Protein AF-A0A967D2W2-F1 (afdb_monomer)

pLDDT: mean 89.65, std 13.95, range [39.09, 98.44]

Structure (mmCIF, N/CA/C/O backbone):
data_AF-A0A967D2W2-F1
#
_entry.id   AF-A0A967D2W2-F1
#
loop_
_atom_site.group_PDB
_atom_site.id
_atom_site.type_symbol
_atom_site.label_atom_id
_atom_site.label_alt_id
_atom_site.label_comp_id
_atom_site.label_asym_id
_atom_site.label_entity_id
_atom_site.label_seq_id
_atom_site.pdbx_PDB_ins_code
_atom_site.Cartn_x
_atom_site.Cartn_y
_atom_site.Cartn_z
_atom_site.occupancy
_atom_site.B_iso_or_equiv
_atom_site.auth_seq_id
_atom_site.auth_comp_id
_atom_site.auth_asym_id
_atom_site.auth_atom_id
_atom_site.pdbx_PDB_model_num
ATOM 1 N N . CYS A 1 1 ? -8.947 4.210 -1.014 1.00 85.81 1 CYS A N 1
ATOM 2 C CA . CYS A 1 1 ? -10.313 3.770 -0.640 1.00 85.81 1 CYS A CA 1
ATOM 3 C C . CYS A 1 1 ? -11.162 4.981 -0.256 1.00 85.81 1 CYS A C 1
ATOM 5 O O . CYS A 1 1 ? -10.631 6.078 -0.098 1.00 85.81 1 CYS A O 1
ATOM 7 N N . THR A 1 2 ? -12.473 4.803 -0.098 1.00 88.56 2 THR A N 1
ATOM 8 C CA . THR A 1 2 ? -13.346 5.767 0.582 1.00 88.56 2 THR A CA 1
ATOM 9 C C . THR A 1 2 ? -13.822 5.139 1.885 1.00 88.56 2 THR A C 1
ATOM 11 O O . THR A 1 2 ? -14.726 4.311 1.876 1.00 88.56 2 THR A O 1
ATOM 14 N N . VAL A 1 3 ? -13.216 5.539 3.007 1.00 87.00 3 VAL A N 1
ATOM 15 C CA . VAL A 1 3 ? -13.459 4.934 4.332 1.00 87.00 3 VAL A CA 1
ATOM 16 C C . VAL A 1 3 ? -14.949 4.909 4.694 1.00 87.00 3 VAL A C 1
ATOM 18 O O . VAL A 1 3 ? -15.451 3.889 5.147 1.00 87.00 3 VAL A O 1
ATOM 21 N N . GLY A 1 4 ? -15.676 6.006 4.446 1.00 84.06 4 GLY A N 1
ATOM 22 C CA . GLY A 1 4 ? -17.088 6.127 4.826 1.00 84.06 4 GLY A CA 1
ATOM 23 C C . GLY A 1 4 ? -18.063 5.252 4.028 1.00 84.06 4 GLY A C 1
ATOM 24 O O . GLY A 1 4 ? -19.104 4.891 4.566 1.00 84.06 4 GLY A O 1
ATOM 25 N N . SER A 1 5 ? -17.748 4.908 2.772 1.00 89.44 5 SER A N 1
ATOM 26 C CA . SER A 1 5 ? -18.588 4.028 1.939 1.00 89.44 5 SER A CA 1
ATOM 27 C C . SER A 1 5 ? -18.069 2.592 1.856 1.00 89.44 5 SER A C 1
ATOM 29 O O . SER A 1 5 ? -18.798 1.712 1.414 1.00 89.44 5 SER A O 1
ATOM 31 N N . GLY A 1 6 ? -16.826 2.339 2.274 1.00 88.62 6 GLY A N 1
ATOM 32 C CA . GLY A 1 6 ? -16.178 1.036 2.125 1.00 88.62 6 GLY A CA 1
ATOM 33 C C . GLY A 1 6 ? -15.665 0.751 0.710 1.00 88.62 6 GLY A C 1
ATOM 34 O O . GLY A 1 6 ? -15.177 -0.347 0.453 1.00 88.62 6 GLY A O 1
ATOM 35 N N . ASP A 1 7 ? -15.734 1.719 -0.209 1.00 92.75 7 ASP A N 1
ATOM 36 C CA . ASP A 1 7 ? -15.287 1.514 -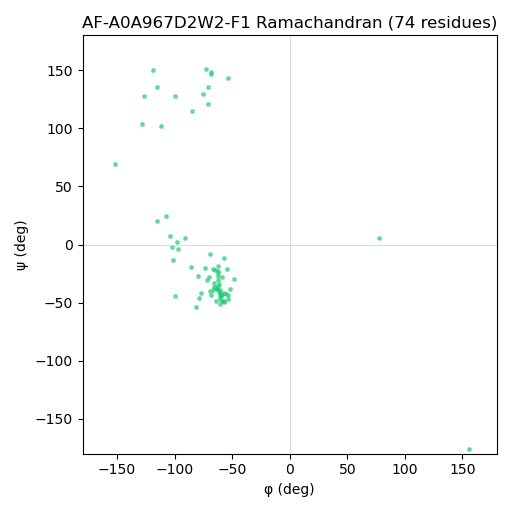1.587 1.00 92.75 7 ASP A CA 1
ATOM 37 C C . ASP A 1 7 ? -13.760 1.412 -1.664 1.00 92.75 7 ASP A C 1
ATOM 39 O O . ASP A 1 7 ? -13.026 2.362 -1.356 1.00 92.75 7 ASP A O 1
ATOM 43 N N . ILE A 1 8 ? -13.270 0.284 -2.168 1.00 92.38 8 ILE A N 1
ATOM 44 C CA . ILE A 1 8 ? -11.857 0.079 -2.489 1.00 92.38 8 ILE A CA 1
ATOM 45 C C . ILE A 1 8 ? -11.674 0.267 -3.994 1.00 92.38 8 ILE A C 1
ATOM 47 O O . ILE A 1 8 ? -12.385 -0.327 -4.800 1.00 92.38 8 ILE A O 1
ATOM 51 N N . ARG A 1 9 ? -10.721 1.121 -4.376 1.00 92.88 9 ARG A N 1
ATOM 52 C CA . ARG A 1 9 ? -10.356 1.393 -5.771 1.00 92.88 9 ARG A CA 1
ATOM 53 C C . ARG A 1 9 ? -8.859 1.180 -5.904 1.00 92.88 9 ARG A C 1
ATOM 55 O O . ARG A 1 9 ? -8.106 1.760 -5.127 1.00 92.88 9 ARG A O 1
ATOM 62 N N . ILE A 1 10 ? -8.462 0.368 -6.873 1.00 91.12 10 ILE A N 1
ATOM 63 C CA . ILE A 1 10 ? -7.068 0.060 -7.184 1.00 91.12 10 ILE A CA 1
ATOM 64 C C . ILE A 1 10 ? -6.782 0.607 -8.581 1.00 91.12 10 ILE A C 1
ATOM 66 O O . ILE A 1 10 ? -7.612 0.463 -9.476 1.00 91.12 10 ILE A O 1
ATOM 70 N N . SER A 1 11 ? -5.637 1.267 -8.759 1.00 90.69 11 SER A N 1
ATOM 71 C CA . SER A 1 11 ? -5.226 1.763 -10.074 1.00 90.69 11 SER A CA 1
ATOM 72 C C . SER A 1 11 ? -4.840 0.597 -10.982 1.00 90.69 11 SER A C 1
ATOM 74 O O . SER A 1 11 ? -4.084 -0.283 -10.577 1.00 90.69 11 SER A O 1
ATOM 76 N N . ASP A 1 12 ? -5.301 0.651 -12.226 1.00 90.06 12 ASP A N 1
ATOM 77 C CA . ASP A 1 12 ? -4.826 -0.143 -13.368 1.00 90.06 12 ASP A CA 1
ATOM 78 C C . ASP A 1 12 ? -3.296 -0.151 -13.528 1.00 90.06 12 ASP A C 1
ATOM 80 O O . ASP A 1 12 ? -2.72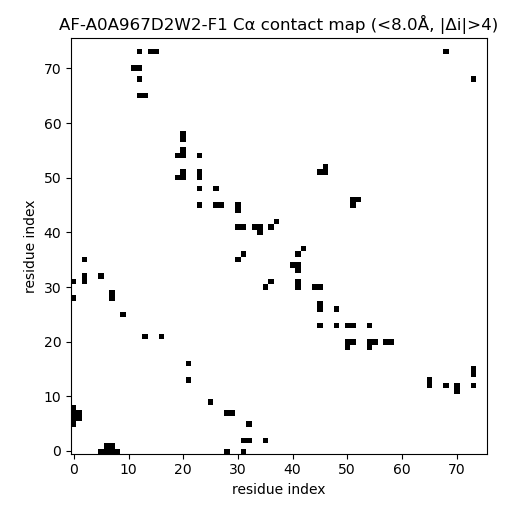4 -1.159 -13.921 1.00 90.06 12 ASP A O 1
ATOM 84 N N . ARG A 1 13 ? -2.610 0.920 -13.115 1.00 87.94 13 ARG A N 1
ATOM 85 C CA . ARG A 1 13 ? -1.141 1.011 -13.053 1.00 87.94 13 ARG A CA 1
ATOM 86 C C . ARG A 1 13 ? -0.471 -0.092 -12.242 1.00 87.94 13 ARG A C 1
ATOM 88 O O . ARG A 1 13 ? 0.721 -0.334 -12.401 1.00 87.94 13 ARG A O 1
ATOM 95 N N . LEU A 1 14 ? -1.217 -0.738 -11.352 1.00 91.81 14 LEU A N 1
ATOM 96 C CA . LEU A 1 14 ? -0.734 -1.841 -10.534 1.00 91.81 14 LEU A CA 1
ATOM 97 C C . LEU A 1 14 ? -0.962 -3.214 -11.186 1.00 91.81 14 LEU A C 1
ATOM 99 O O . LEU A 1 14 ? -0.694 -4.218 -10.540 1.00 91.81 14 LEU A O 1
ATOM 103 N N . VAL A 1 15 ? -1.440 -3.297 -12.431 1.00 88.50 15 VAL A N 1
ATOM 104 C CA . VAL A 1 15 ? -1.692 -4.592 -13.089 1.00 88.50 15 VAL A CA 1
ATOM 105 C C . VAL A 1 15 ? -0.414 -5.427 -13.257 1.00 88.50 15 VAL A C 1
ATOM 107 O O . VAL A 1 15 ? -0.447 -6.634 -13.039 1.00 88.50 15 VAL A O 1
ATOM 110 N N . ASP A 1 16 ? 0.721 -4.770 -13.520 1.00 89.56 16 ASP A N 1
ATOM 111 C CA . ASP A 1 16 ? 2.009 -5.427 -13.790 1.00 89.56 16 ASP A CA 1
ATOM 112 C C . ASP A 1 16 ? 2.936 -5.516 -12.573 1.00 89.56 16 ASP 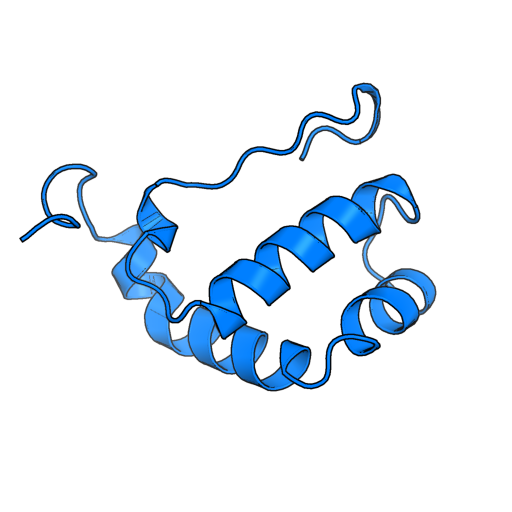A C 1
ATOM 114 O O . ASP A 1 16 ? 4.082 -5.972 -12.676 1.00 89.56 16 ASP A O 1
ATOM 118 N N . VAL A 1 17 ? 2.496 -5.055 -11.395 1.00 94.75 17 VAL A N 1
ATOM 119 C CA . VAL A 1 17 ? 3.309 -5.270 -10.194 1.00 94.75 17 VAL A CA 1
ATOM 120 C C . VAL A 1 17 ? 3.227 -6.743 -9.788 1.00 94.75 17 VAL A C 1
ATOM 122 O O . VAL A 1 17 ? 2.210 -7.399 -10.010 1.00 94.75 17 VAL A O 1
ATOM 125 N N . PRO A 1 18 ? 4.272 -7.294 -9.151 1.00 97.56 18 PRO A N 1
ATOM 126 C CA . PRO A 1 18 ? 4.207 -8.654 -8.642 1.00 97.56 18 PRO A CA 1
ATOM 127 C C . PRO A 1 18 ? 2.981 -8.857 -7.730 1.00 97.56 18 PRO A C 1
ATOM 129 O O . PRO A 1 18 ? 2.688 -7.965 -6.930 1.00 97.56 18 PRO A O 1
ATOM 132 N N . PRO A 1 19 ? 2.313 -10.029 -7.755 1.00 97.19 19 PRO A N 1
ATOM 133 C CA . PRO A 1 19 ? 1.093 -10.260 -6.973 1.00 97.19 19 PRO A CA 1
ATOM 134 C C . PRO A 1 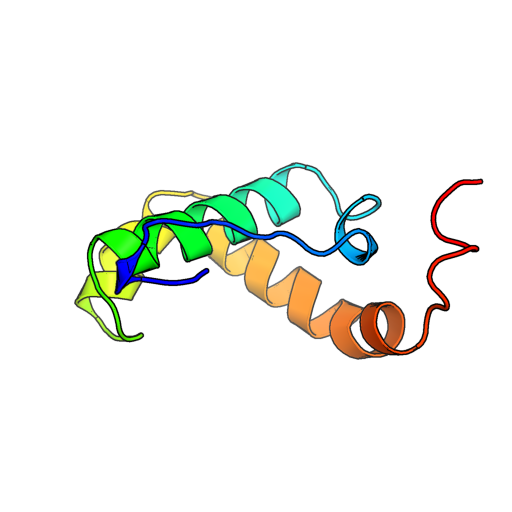19 ? 1.243 -9.926 -5.487 1.00 97.19 19 PRO A C 1
ATOM 136 O O . PRO A 1 19 ? 0.383 -9.291 -4.894 1.00 97.19 19 PRO A O 1
ATOM 139 N N . TRP A 1 20 ? 2.405 -10.232 -4.908 1.00 97.81 20 TRP A N 1
ATOM 140 C CA . TRP A 1 20 ? 2.686 -9.949 -3.506 1.00 97.81 20 TRP A CA 1
ATOM 141 C C . TRP A 1 20 ? 2.763 -8.448 -3.167 1.00 97.81 20 TRP A C 1
ATOM 143 O O . TRP A 1 20 ? 2.608 -8.089 -1.999 1.00 97.81 20 TRP A O 1
ATOM 153 N N . VAL A 1 21 ? 3.008 -7.579 -4.154 1.00 98.00 21 VAL A N 1
ATOM 154 C CA . VAL A 1 21 ? 2.934 -6.116 -4.017 1.00 98.00 21 VAL A CA 1
ATOM 155 C C . VAL A 1 21 ? 1.479 -5.668 -4.079 1.00 98.00 21 VAL A C 1
ATOM 157 O O . VAL A 1 21 ? 1.052 -4.887 -3.229 1.00 98.00 21 VAL A O 1
ATOM 160 N N . LEU A 1 22 ? 0.713 -6.190 -5.042 1.00 97.44 22 LEU A N 1
ATOM 161 C CA . LEU A 1 22 ? -0.713 -5.896 -5.178 1.00 97.44 22 LEU A CA 1
ATOM 162 C C . LEU A 1 22 ? -1.489 -6.307 -3.917 1.00 97.44 22 LEU A C 1
ATOM 164 O O . LEU A 1 22 ? -2.261 -5.506 -3.392 1.00 97.44 22 LEU A O 1
ATOM 168 N N . ASP A 1 23 ? -1.208 -7.490 -3.369 1.00 97.81 23 ASP A N 1
ATOM 169 C CA . ASP A 1 23 ? -1.778 -7.965 -2.103 1.00 97.81 23 ASP A CA 1
ATOM 170 C C . ASP A 1 23 ? -1.511 -6.976 -0.961 1.00 97.81 23 ASP A C 1
ATOM 172 O O . ASP A 1 23 ? -2.409 -6.656 -0.184 1.00 97.81 23 ASP A O 1
ATOM 176 N N . SER A 1 24 ? -0.295 -6.427 -0.885 1.00 98.12 24 SER A N 1
ATOM 177 C CA . SER A 1 24 ? 0.062 -5.425 0.124 1.00 98.12 24 SER A CA 1
ATOM 178 C C . SER A 1 24 ? -0.751 -4.132 -0.019 1.00 98.12 24 SER A C 1
ATOM 180 O O . SER A 1 24 ? -1.153 -3.552 0.990 1.00 98.12 24 SER A O 1
ATOM 182 N N . VAL A 1 25 ? -1.029 -3.686 -1.251 1.00 97.19 25 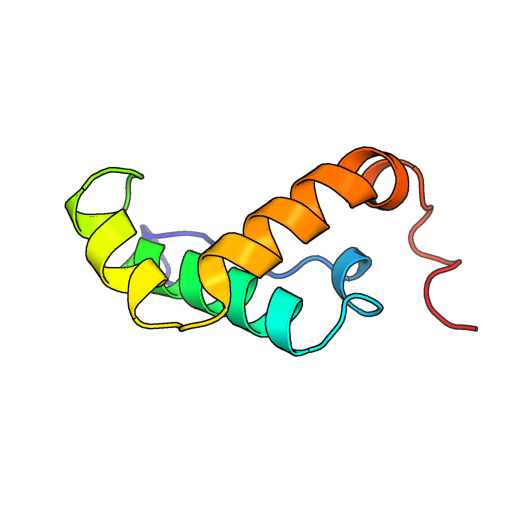VAL A N 1
ATOM 183 C CA . VAL A 1 25 ? -1.886 -2.514 -1.512 1.00 97.19 25 VAL A CA 1
ATOM 184 C C . VAL A 1 25 ? -3.337 -2.814 -1.140 1.00 97.19 25 VAL A C 1
ATOM 186 O O . VAL A 1 25 ? -3.978 -2.010 -0.472 1.00 97.19 25 VAL A O 1
ATOM 189 N N . ILE A 1 26 ? -3.861 -3.989 -1.490 1.00 96.50 26 ILE A N 1
ATOM 190 C CA . ILE A 1 26 ? -5.226 -4.385 -1.109 1.00 96.50 26 ILE A CA 1
ATOM 191 C C . ILE A 1 26 ? -5.366 -4.427 0.418 1.00 96.50 26 ILE A C 1
ATOM 193 O O . ILE A 1 26 ? -6.332 -3.899 0.968 1.00 96.50 26 ILE A O 1
ATOM 197 N N . ILE A 1 27 ? -4.383 -4.999 1.117 1.00 97.50 27 ILE A N 1
ATOM 198 C CA . ILE A 1 27 ? -4.355 -5.050 2.584 1.00 97.50 27 ILE A CA 1
ATOM 199 C C . ILE A 1 27 ? -4.278 -3.644 3.189 1.00 97.50 27 ILE A C 1
ATOM 201 O O . ILE A 1 27 ? -4.948 -3.387 4.187 1.00 97.50 27 ILE A O 1
ATOM 205 N N . HIS A 1 28 ? -3.525 -2.725 2.581 1.00 97.31 28 HIS A N 1
ATOM 206 C CA . HIS A 1 28 ? -3.488 -1.315 2.977 1.00 97.31 28 HIS A CA 1
ATOM 207 C C . HIS A 1 28 ? -4.876 -0.663 2.890 1.00 97.31 28 HIS A C 1
ATOM 209 O O . HIS A 1 28 ? -5.340 -0.044 3.849 1.00 97.31 28 HIS A O 1
ATOM 215 N N . GLU A 1 29 ? -5.577 -0.847 1.771 1.00 96.81 29 GLU A N 1
ATOM 216 C CA . GLU A 1 29 ? -6.921 -0.294 1.588 1.00 96.81 29 GLU A CA 1
ATOM 217 C C . GLU A 1 29 ? -7.952 -0.920 2.539 1.00 96.81 29 GLU A C 1
ATOM 219 O O . GLU A 1 29 ? -8.822 -0.219 3.056 1.00 96.81 29 GLU A O 1
ATOM 224 N N . LEU A 1 30 ? -7.839 -2.221 2.823 1.00 96.50 30 LEU A N 1
ATOM 225 C CA . LEU A 1 30 ? -8.668 -2.900 3.824 1.00 96.50 30 LEU A CA 1
ATOM 226 C C . LEU A 1 30 ? -8.367 -2.406 5.244 1.00 96.50 30 LEU A C 1
ATOM 228 O O . LEU A 1 30 ? -9.290 -2.225 6.038 1.00 96.50 30 LEU A O 1
ATOM 232 N N . ALA A 1 31 ? -7.097 -2.158 5.572 1.00 97.19 31 ALA A N 1
ATOM 233 C CA . ALA A 1 31 ? -6.701 -1.632 6.874 1.00 97.19 31 ALA A CA 1
ATOM 234 C C . ALA A 1 31 ? -7.317 -0.251 7.134 1.00 97.19 31 ALA A C 1
ATOM 236 O O . ALA A 1 31 ? -7.732 0.019 8.260 1.00 97.19 31 ALA A O 1
ATOM 237 N N . HIS A 1 32 ? -7.485 0.573 6.096 1.00 96.56 32 HIS A N 1
ATOM 238 C CA . HIS A 1 32 ? -8.180 1.857 6.199 1.00 96.56 32 HIS A CA 1
ATOM 239 C C . HIS A 1 32 ? -9.657 1.756 6.597 1.00 96.56 32 HIS A C 1
ATOM 241 O O . HIS A 1 32 ? -10.198 2.710 7.157 1.00 96.56 32 HIS A O 1
ATOM 247 N N . LEU A 1 33 ? -10.307 0.611 6.363 1.00 95.31 33 LEU A N 1
ATOM 248 C CA . LEU A 1 33 ? -11.677 0.371 6.830 1.00 95.31 33 LEU A CA 1
ATOM 249 C C . LEU A 1 33 ? -11.748 0.128 8.344 1.00 95.31 33 LEU A C 1
ATOM 251 O O . LEU A 1 33 ? -12.811 0.283 8.940 1.00 95.31 33 LEU A O 1
ATOM 255 N N . VAL A 1 34 ? -10.628 -0.254 8.964 1.00 95.44 34 VAL A N 1
ATOM 256 C CA . VAL A 1 34 ? -10.517 -0.508 10.408 1.00 95.44 34 VAL A CA 1
ATOM 257 C C . VAL A 1 34 ? -9.901 0.693 11.125 1.00 95.44 34 VAL A C 1
ATOM 259 O O . VAL A 1 34 ? -10.398 1.110 12.168 1.00 95.44 34 VAL A O 1
ATOM 262 N N . VAL A 1 35 ? -8.837 1.267 10.556 1.00 96.75 35 VAL A N 1
ATOM 263 C CA . VAL A 1 35 ? -8.101 2.415 11.096 1.00 96.75 35 VAL A CA 1
ATOM 264 C C . VAL A 1 35 ? -7.977 3.475 9.992 1.00 96.75 35 VAL A C 1
ATOM 266 O O . VAL A 1 35 ? -7.155 3.324 9.088 1.00 96.75 35 VAL A O 1
ATOM 269 N N . PRO A 1 36 ? -8.761 4.569 10.039 1.00 94.31 36 PRO A N 1
ATOM 270 C CA . PRO A 1 36 ? -8.825 5.544 8.943 1.00 94.31 36 PRO A CA 1
ATOM 271 C C . PRO A 1 36 ? -7.502 6.255 8.637 1.00 94.31 36 PRO A C 1
ATOM 273 O O . PRO A 1 36 ? -7.302 6.735 7.523 1.00 94.31 36 PRO A O 1
ATOM 276 N N . HIS A 1 37 ? -6.602 6.338 9.615 1.00 94.88 37 HIS A N 1
ATOM 277 C CA . HIS A 1 37 ? -5.344 7.072 9.521 1.00 94.88 37 HIS A CA 1
ATOM 278 C C . HIS A 1 37 ? -4.147 6.137 9.686 1.00 94.88 37 HIS A C 1
ATOM 280 O O . HIS A 1 37 ? -4.219 5.141 10.402 1.00 94.88 37 HIS A O 1
ATOM 286 N N . HIS A 1 38 ? -3.023 6.480 9.057 1.00 96.50 38 HIS A N 1
ATOM 287 C CA . HIS A 1 38 ? -1.764 5.774 9.295 1.00 96.50 38 HIS A CA 1
ATOM 288 C C . HIS A 1 38 ? -1.249 6.048 10.711 1.00 96.50 38 HIS A C 1
ATOM 290 O O . HIS A 1 38 ? -1.443 7.133 11.264 1.00 96.50 38 HIS A O 1
ATOM 296 N N . GLY A 1 39 ? -0.591 5.055 11.299 1.00 97.75 39 GLY A N 1
ATOM 297 C CA . GLY A 1 39 ? -0.059 5.112 12.654 1.00 97.75 39 GLY A CA 1
ATOM 298 C C . GLY A 1 39 ? 0.095 3.718 13.264 1.00 97.75 39 GLY A C 1
ATOM 299 O O . GLY A 1 39 ? -0.215 2.722 12.612 1.00 97.75 39 GLY A O 1
ATOM 300 N N . PRO A 1 40 ? 0.489 3.613 14.544 1.00 98.31 40 PRO A N 1
ATOM 301 C CA . PRO A 1 40 ? 0.893 2.335 15.135 1.00 98.31 40 PRO A CA 1
ATOM 302 C C . PRO A 1 40 ? -0.172 1.229 15.108 1.00 98.31 40 PRO A C 1
ATOM 304 O O . PRO A 1 40 ? 0.160 0.046 15.133 1.00 98.31 40 PRO A O 1
ATOM 307 N N . GLU A 1 41 ? -1.458 1.586 15.115 1.00 98.06 41 GLU A N 1
ATOM 308 C CA . GLU A 1 41 ? -2.551 0.615 15.009 1.00 98.06 41 GLU A CA 1
ATOM 309 C C . GLU A 1 41 ? -2.742 0.112 13.574 1.00 98.06 41 GLU A C 1
ATOM 311 O O . GLU A 1 41 ? -2.882 -1.092 13.365 1.00 98.06 41 GLU A O 1
ATOM 316 N N . PHE A 1 42 ? -2.664 1.014 12.596 1.00 98.31 42 PHE A N 1
ATOM 317 C CA . PHE A 1 42 ? -2.655 0.679 11.176 1.00 98.31 42 PHE A CA 1
ATOM 318 C C . PHE A 1 42 ? -1.454 -0.213 10.836 1.00 98.31 42 PHE A C 1
ATOM 320 O O . PHE A 1 42 ? -1.621 -1.279 10.241 1.00 98.31 42 PHE A O 1
ATOM 327 N N . ASP A 1 43 ? -0.264 0.166 11.312 1.00 98.00 43 ASP A N 1
ATOM 328 C CA . ASP A 1 43 ? 0.990 -0.562 11.101 1.00 98.00 43 ASP A CA 1
ATOM 329 C C . ASP A 1 43 ? 0.887 -2.006 11.606 1.00 98.00 43 ASP A C 1
ATOM 331 O O . ASP A 1 43 ? 1.279 -2.948 10.918 1.00 98.00 43 ASP A O 1
ATOM 335 N N . ARG A 1 44 ? 0.267 -2.208 12.777 1.00 97.94 44 ARG A N 1
ATOM 336 C CA . ARG A 1 44 ? 0.006 -3.542 13.340 1.00 97.94 44 ARG A CA 1
ATOM 337 C C . ARG A 1 44 ? -0.904 -4.412 12.470 1.00 97.94 44 ARG A C 1
ATOM 339 O O . ARG A 1 44 ? -0.834 -5.636 12.582 1.00 97.94 44 ARG A O 1
ATOM 346 N N . ILE A 1 45 ? -1.784 -3.822 11.663 1.00 98.25 45 ILE A N 1
ATOM 347 C CA . ILE A 1 45 ? -2.670 -4.565 10.758 1.00 98.25 45 ILE A CA 1
ATOM 348 C C . ILE A 1 45 ? -1.906 -4.945 9.495 1.00 98.25 45 ILE A C 1
ATOM 350 O O . ILE A 1 45 ? -1.845 -6.128 9.161 1.00 98.25 45 ILE A O 1
ATOM 354 N N . VAL A 1 46 ? -1.290 -3.971 8.823 1.00 98.38 46 VAL A N 1
ATOM 355 C CA . VAL A 1 46 ? -0.605 -4.215 7.545 1.00 98.38 46 VAL A CA 1
ATOM 356 C C . VAL A 1 46 ? 0.619 -5.121 7.701 1.00 98.38 46 VAL A C 1
ATOM 358 O O . VAL A 1 46 ? 0.859 -5.972 6.847 1.00 98.38 46 VAL A O 1
ATOM 361 N N . GLN A 1 47 ? 1.329 -5.053 8.834 1.00 97.62 47 GLN A N 1
ATOM 362 C CA . GLN A 1 47 ? 2.471 -5.932 9.124 1.00 97.62 47 GLN A CA 1
ATOM 363 C C . GLN A 1 47 ? 2.087 -7.400 9.376 1.00 97.62 47 GLN A C 1
ATOM 365 O O . GLN A 1 47 ? 2.969 -8.256 9.439 1.00 97.62 47 GLN A O 1
ATOM 370 N N . ARG A 1 48 ? 0.792 -7.743 9.474 1.00 97.69 48 ARG A N 1
ATOM 371 C CA . ARG A 1 48 ? 0.359 -9.157 9.480 1.00 97.69 48 ARG A CA 1
ATOM 372 C C . ARG A 1 48 ? 0.650 -9.847 8.153 1.00 97.69 48 ARG A C 1
ATOM 374 O O . ARG A 1 48 ? 0.724 -11.073 8.114 1.00 97.69 48 ARG A O 1
ATOM 381 N N . TYR A 1 49 ? 0.807 -9.074 7.080 1.00 98.44 49 TYR A N 1
ATOM 382 C CA . TYR A 1 49 ? 1.256 -9.582 5.801 1.00 98.44 49 TYR A CA 1
ATOM 383 C C . TYR A 1 49 ? 2.792 -9.631 5.752 1.00 98.44 49 TYR A C 1
ATOM 385 O O . TYR A 1 49 ? 3.432 -8.577 5.758 1.00 98.44 49 TYR A O 1
ATOM 393 N N . PRO A 1 50 ? 3.418 -10.823 5.658 1.00 97.94 50 PRO A N 1
ATOM 394 C CA . PRO A 1 50 ? 4.871 -10.964 5.818 1.00 97.94 50 PRO A CA 1
ATOM 395 C C . PRO A 1 50 ? 5.722 -10.214 4.786 1.00 97.94 50 PRO A C 1
ATOM 397 O O . PRO A 1 50 ? 6.916 -10.016 5.000 1.00 97.94 50 PRO A O 1
ATOM 400 N N . LEU A 1 51 ? 5.137 -9.832 3.647 1.00 98.38 51 LEU A N 1
ATOM 401 C CA . LEU A 1 51 ? 5.837 -9.146 2.560 1.00 98.38 51 LEU A CA 1
ATOM 402 C C . LEU A 1 51 ? 5.531 -7.642 2.502 1.00 98.38 51 LEU A C 1
ATOM 404 O O . LEU A 1 51 ? 5.995 -6.987 1.572 1.00 98.38 51 LEU A O 1
ATOM 408 N N . HIS A 1 52 ? 4.808 -7.081 3.480 1.00 98.25 52 HIS A N 1
ATOM 409 C CA . HIS A 1 52 ? 4.409 -5.669 3.470 1.00 98.25 52 HIS A CA 1
ATOM 410 C C . HIS A 1 52 ? 5.607 -4.712 3.365 1.00 98.25 52 HIS A C 1
ATOM 412 O O . HIS A 1 52 ? 5.639 -3.858 2.485 1.00 98.25 52 HIS A O 1
ATOM 418 N N . GLU A 1 53 ? 6.643 -4.904 4.188 1.00 97.81 53 GLU A N 1
ATOM 419 C CA . GLU A 1 53 ? 7.860 -4.077 4.148 1.00 97.81 53 GLU A CA 1
ATOM 420 C C . GLU A 1 53 ? 8.559 -4.146 2.779 1.00 97.81 53 GLU A C 1
ATOM 422 O O . GLU A 1 53 ? 8.938 -3.124 2.204 1.00 97.81 53 GLU A O 1
ATOM 427 N N . ARG A 1 54 ? 8.674 -5.353 2.209 1.00 98.38 54 ARG A N 1
ATOM 428 C CA . ARG A 1 54 ? 9.259 -5.548 0.875 1.00 98.38 54 ARG A CA 1
ATOM 429 C C . ARG A 1 54 ? 8.424 -4.863 -0.204 1.00 98.38 54 ARG A C 1
ATOM 431 O O . ARG A 1 54 ? 8.991 -4.320 -1.148 1.00 98.38 54 ARG A O 1
ATOM 438 N N . ALA A 1 55 ? 7.097 -4.885 -0.076 1.00 98.25 55 ALA A N 1
ATOM 439 C CA . ALA A 1 55 ? 6.189 -4.269 -1.041 1.00 98.25 55 ALA A CA 1
ATOM 440 C C . ALA A 1 55 ? 6.299 -2.748 -0.995 1.00 98.25 55 ALA A C 1
ATOM 442 O O . ALA A 1 55 ? 6.362 -2.117 -2.048 1.00 98.25 55 ALA A O 1
ATOM 443 N N . THR A 1 56 ? 6.432 -2.178 0.202 1.00 97.06 56 THR A N 1
ATOM 444 C CA . THR A 1 56 ? 6.738 -0.757 0.385 1.00 97.06 56 THR A CA 1
ATOM 445 C C . THR A 1 56 ? 8.041 -0.384 -0.319 1.00 97.06 56 THR A C 1
ATOM 447 O O . THR A 1 56 ? 8.049 0.544 -1.125 1.00 97.06 56 THR A O 1
ATOM 450 N N . GLY A 1 57 ? 9.118 -1.149 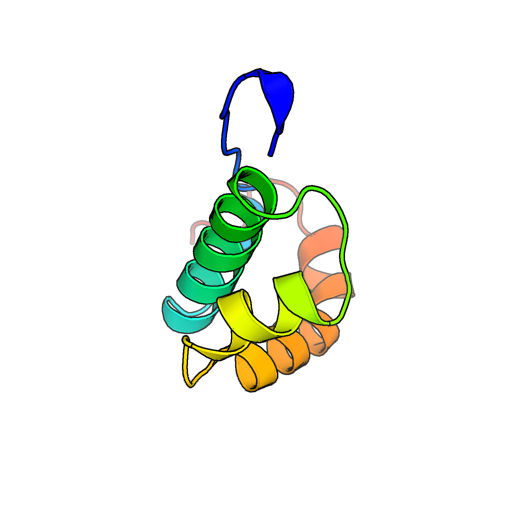-0.111 1.00 97.56 57 GLY A N 1
ATOM 451 C CA . GLY A 1 57 ? 10.394 -0.916 -0.797 1.00 97.56 57 GLY A CA 1
ATOM 452 C C . GLY A 1 57 ? 10.296 -1.020 -2.326 1.00 97.56 57 GLY A C 1
ATOM 453 O O . GLY A 1 57 ? 10.841 -0.175 -3.036 1.00 97.56 57 GLY A O 1
ATOM 454 N N . TYR A 1 58 ? 9.559 -2.009 -2.844 1.00 97.38 58 TYR A N 1
ATOM 455 C CA . TYR A 1 58 ? 9.305 -2.140 -4.282 1.00 97.38 58 TYR A CA 1
ATOM 456 C C . TYR A 1 58 ? 8.575 -0.912 -4.836 1.00 97.38 58 TYR A C 1
ATOM 458 O O . TYR A 1 58 ? 9.041 -0.317 -5.805 1.00 97.38 58 TYR A O 1
ATOM 466 N N . LEU A 1 59 ? 7.467 -0.505 -4.205 1.00 95.69 59 LEU A N 1
ATOM 467 C CA . LEU A 1 59 ? 6.665 0.646 -4.630 1.00 95.69 59 LEU A CA 1
ATOM 468 C C . LEU A 1 59 ? 7.473 1.945 -4.600 1.00 95.69 59 LEU A C 1
ATOM 470 O O . LEU A 1 59 ? 7.371 2.731 -5.537 1.00 95.69 59 LEU A O 1
ATOM 474 N N . MET A 1 60 ? 8.325 2.143 -3.590 1.00 95.50 60 MET A N 1
ATOM 475 C CA . MET A 1 60 ? 9.251 3.281 -3.540 1.00 95.50 60 MET A CA 1
ATOM 476 C C . MET A 1 60 ? 10.190 3.307 -4.752 1.00 95.50 60 MET A C 1
ATOM 478 O O . MET A 1 60 ? 10.397 4.367 -5.335 1.00 95.50 60 MET A O 1
ATOM 482 N N . ALA A 1 61 ? 10.729 2.153 -5.155 1.00 95.44 61 ALA A N 1
ATOM 483 C CA . ALA A 1 61 ? 11.663 2.060 -6.276 1.00 95.44 61 ALA A CA 1
ATOM 484 C C . ALA A 1 61 ? 10.996 2.259 -7.647 1.00 95.44 61 ALA A C 1
ATOM 486 O O . ALA A 1 61 ? 11.640 2.745 -8.575 1.00 95.44 61 ALA A O 1
ATOM 487 N N . VAL A 1 62 ? 9.723 1.877 -7.796 1.00 92.56 62 VAL A N 1
ATOM 488 C CA . VAL A 1 62 ? 9.006 1.965 -9.081 1.00 92.56 62 VAL A CA 1
ATOM 489 C C . VAL A 1 62 ? 8.041 3.147 -9.175 1.00 92.56 62 VAL A C 1
ATOM 491 O O . VAL A 1 62 ? 7.431 3.319 -10.227 1.00 92.56 62 VAL A O 1
ATOM 494 N N . SER A 1 63 ? 7.885 3.954 -8.120 1.00 87.62 63 SER A N 1
ATOM 495 C CA . SER A 1 63 ? 6.884 5.033 -8.047 1.00 87.62 63 SER A CA 1
ATOM 496 C C . SER A 1 63 ? 6.976 5.996 -9.235 1.00 87.62 63 SER A C 1
ATOM 498 O O . SER A 1 63 ? 5.974 6.254 -9.900 1.00 87.62 63 SER A O 1
ATOM 500 N N . ASP A 1 64 ? 8.184 6.448 -9.580 1.00 87.38 64 ASP A N 1
ATOM 501 C CA . ASP A 1 64 ? 8.397 7.355 -10.714 1.00 87.38 64 ASP A CA 1
ATOM 502 C C . ASP A 1 64 ? 7.968 6.716 -12.042 1.00 87.38 64 ASP A C 1
ATOM 504 O O . ASP A 1 64 ? 7.297 7.353 -12.853 1.00 87.38 64 ASP A O 1
ATOM 508 N N . ARG A 1 65 ? 8.266 5.423 -12.231 1.00 86.56 65 ARG A N 1
ATOM 509 C CA . ARG A 1 65 ? 7.833 4.649 -13.403 1.00 86.56 65 ARG A CA 1
ATOM 510 C C . ARG A 1 65 ? 6.311 4.525 -13.450 1.00 86.56 65 ARG A C 1
ATOM 512 O O . ARG A 1 65 ? 5.715 4.793 -14.485 1.00 86.56 65 ARG A O 1
ATOM 519 N N . LEU A 1 66 ? 5.676 4.141 -12.342 1.00 83.62 66 LEU A N 1
ATOM 520 C CA . LEU A 1 66 ? 4.218 3.991 -12.267 1.00 83.62 66 LEU A CA 1
ATOM 521 C C . LEU A 1 66 ? 3.489 5.319 -12.515 1.00 83.62 66 LEU A C 1
ATOM 523 O O . LEU A 1 66 ? 2.384 5.325 -13.053 1.00 83.62 66 LEU A O 1
ATOM 527 N N . ASN A 1 67 ? 4.102 6.444 -12.150 1.00 80.19 67 ASN A N 1
ATOM 528 C CA . ASN A 1 67 ? 3.543 7.771 -12.392 1.00 80.19 67 ASN A CA 1
ATOM 529 C C . ASN A 1 67 ? 3.750 8.268 -13.830 1.00 80.19 67 ASN A C 1
ATOM 531 O O . ASN A 1 67 ? 2.932 9.057 -14.307 1.00 80.19 67 ASN A O 1
ATOM 535 N N . ALA A 1 68 ? 4.804 7.806 -14.508 1.00 73.88 68 ALA A N 1
ATOM 536 C CA . ALA A 1 68 ? 5.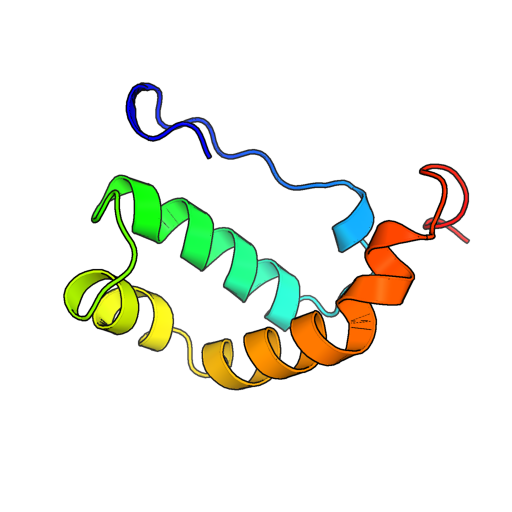163 8.211 -15.865 1.00 73.88 68 ALA A CA 1
ATOM 537 C C . ALA A 1 68 ? 4.454 7.416 -16.980 1.00 73.88 68 ALA A C 1
ATOM 539 O O . ALA A 1 68 ? 4.405 7.898 -18.111 1.00 73.88 68 ALA A O 1
ATOM 540 N N . LEU A 1 69 ? 3.908 6.227 -16.696 1.00 59.31 69 LEU A N 1
ATOM 541 C CA . LEU A 1 69 ? 3.262 5.394 -17.717 1.00 59.31 69 LEU A CA 1
ATOM 542 C C . LEU A 1 69 ? 1.872 5.936 -18.121 1.00 59.31 69 LEU A C 1
ATOM 544 O O . LEU A 1 69 ? 1.028 6.186 -17.246 1.00 59.31 6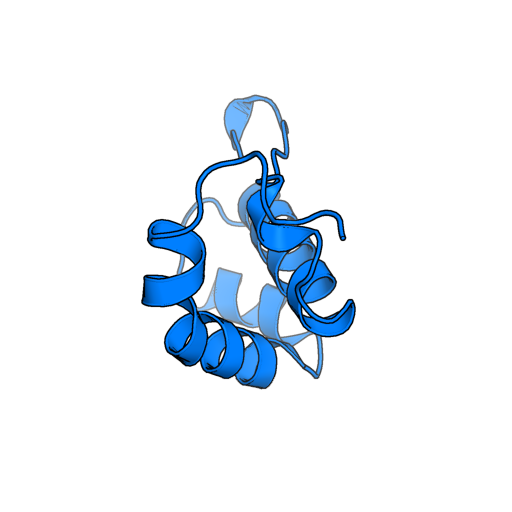9 LEU A O 1
ATOM 548 N N . PRO A 1 70 ? 1.591 6.107 -19.431 1.00 56.66 70 PRO A N 1
ATOM 549 C CA . PRO A 1 70 ? 0.230 6.318 -19.908 1.00 56.66 70 PRO A CA 1
ATOM 550 C C . PRO A 1 70 ? -0.595 5.025 -19.724 1.00 56.66 70 PRO A C 1
ATOM 552 O O . PRO A 1 70 ? -0.037 3.934 -19.836 1.00 56.66 70 PRO A O 1
ATOM 555 N N . PRO A 1 71 ? -1.921 5.107 -19.483 1.00 55.84 71 PRO A N 1
ATOM 556 C CA . PRO A 1 71 ? -2.770 3.937 -19.202 1.00 55.84 71 PRO A CA 1
ATOM 557 C C . PRO A 1 71 ? -2.771 2.827 -20.273 1.00 55.84 71 PRO A C 1
ATOM 559 O O . PRO A 1 71 ? -3.306 1.754 -20.032 1.00 55.84 71 PRO A O 1
ATOM 562 N N . SER A 1 72 ? -2.213 3.077 -21.462 1.00 57.19 72 SER A N 1
ATOM 563 C CA . SER A 1 72 ? -2.264 2.184 -22.623 1.00 57.19 72 SER A CA 1
ATOM 564 C C . SER A 1 72 ? -1.042 1.280 -22.827 1.00 57.19 72 SER A C 1
ATOM 566 O O . SER A 1 72 ? -1.074 0.490 -23.759 1.00 57.19 72 SER A O 1
ATOM 568 N N . GLU A 1 73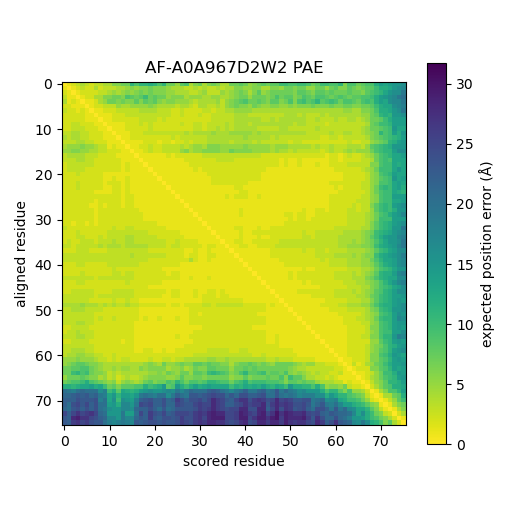 ? 0.023 1.389 -22.025 1.00 52.62 73 GLU A N 1
ATOM 569 C CA . GLU A 1 73 ? 1.285 0.635 -22.236 1.00 52.62 73 GLU A CA 1
ATOM 570 C C . GLU A 1 73 ? 1.612 -0.369 -21.110 1.00 52.62 73 GLU A C 1
ATOM 572 O O . GLU A 1 73 ? 2.753 -0.783 -20.942 1.00 52.62 73 GLU A O 1
ATOM 577 N N . LEU A 1 74 ? 0.613 -0.768 -20.321 1.00 54.50 74 LEU A N 1
ATOM 578 C CA . LEU A 1 74 ? 0.734 -1.750 -19.226 1.00 54.50 74 LEU A CA 1
ATOM 579 C C . LEU A 1 74 ? 0.090 -3.104 -19.575 1.00 54.50 74 LEU A C 1
ATOM 581 O O . LEU A 1 74 ? -0.409 -3.828 -18.721 1.00 54.50 74 LEU A O 1
ATOM 585 N N . ALA A 1 75 ? -0.020 -3.402 -20.865 1.00 41.69 75 ALA A N 1
ATOM 586 C CA . ALA A 1 75 ? -0.609 -4.640 -21.346 1.00 41.69 75 ALA A CA 1
ATOM 587 C C . ALA A 1 75 ? 0.004 -5.000 -22.701 1.00 41.69 75 ALA A C 1
ATOM 589 O O . ALA A 1 75 ? -0.677 -4.903 -23.715 1.00 41.69 75 ALA A O 1
ATOM 590 N N . ASP A 1 76 ? 1.282 -5.382 -22.696 1.00 39.09 76 ASP A N 1
ATOM 591 C CA . ASP A 1 76 ? 1.949 -6.125 -23.775 1.00 39.09 76 ASP A CA 1
ATOM 592 C C . ASP A 1 76 ? 2.923 -7.157 -23.177 1.00 39.09 76 ASP A C 1
ATOM 594 O O . ASP A 1 76 ? 3.741 -6.778 -22.304 1.00 39.09 76 ASP A O 1
#

Foldseek 3Di:
DPLVVLDDDDDLLCVPPDVLLVVLVVQLSVLCVVPVDDDDSSCVRSVVSVCNVVSVVVCVVCVVVSVPDDSPPRPD

Solvent-accessible surface area (backbone atoms only — not comparable to full-atom values): 4661 Å² total; per-residue (Å²): 92,41,62,93,78,67,47,76,72,79,64,75,76,50,70,79,49,58,66,67,38,46,50,40,51,53,44,46,46,55,36,30,68,78,34,83,56,89,48,79,70,34,49,62,54,43,59,70,43,90,50,32,70,60,27,52,54,50,48,66,75,40,43,68,59,58,71,68,57,62,94,83,78,79,78,130

Radius of gyration: 13.22 Å; Cα contacts (8 Å, |Δi|>4): 56; chains: 1; bounding box: 30×19×39 Å

Secondary structure (DSSP, 8-state):
-BTTTTB----GGGTTS-HHHHHHHHHHHHHTTT-SS-SHHHHHHHTTSTTHHHHHHHHHHHHHHHHH--TTSS--

Mean predicted aligned error: 5.35 Å

Sequence (76 aa):
CTVGSGDIRISDRLVDVPPWVLDSVIIHELAHLVVPHHGPEFDRIVQRYPLHERATGYLMAVSDRLNALPPSELAD